Protein AF-A0AAD6Z6H9-F1 (afdb_monomer_lite)

Foldseek 3Di:
DDDDDDDDDDDPDDDDPDDPDDDDDPPPPPVPDPPPPDPPQPDDPVLQVVLLVLQQVLDDAPPDDCPDPVSDDPSPQWDWDAPDPFWIWIQGNVVRDIDIDTVVLSVDPPRRSSVVVSVVVCVVVVVPPPDDVPPCVVVPDPPPPD

Organism: NCBI:txid1033008

Sequence (146 aa):
MAVLVDGNEAEEGGGPFDNFQPVLETSVDLHNAPVYQPPNATIGDLFALNLKLALQFAQPYPGDELMSEDNVFSEERFGVCRLNNNEHIIFDHATGIDVLINSALLEGPEFCPGLWYAGKRHEEMGLWPNDVLREERYLLELGDAL

pLDDT: mean 71.91, std 21.6, range [38.12, 97.12]

Secondary structure (DSSP, 8-state):
-----------------------------GGGS-----TT--TT-HHHHHHHHHHHHTPPPTT-----TT----TTSEEEEE-SSSEEEEEETTTTEEEEEEHHHHT-TT--HHHHHHHHHHHHTT---SSGGG-GGG---TTS--

Structure (mmCIF, N/CA/C/O backbone):
data_AF-A0AAD6Z6H9-F1
#
_entry.id   AF-A0AAD6Z6H9-F1
#
loop_
_atom_site.group_PDB
_atom_site.id
_atom_site.type_symbol
_atom_site.label_atom_id
_atom_site.label_alt_id
_atom_site.label_comp_id
_atom_site.label_asym_id
_atom_site.label_entity_id
_atom_site.label_seq_id
_atom_site.pdbx_PDB_ins_code
_atom_site.Cartn_x
_atom_site.Cartn_y
_atom_site.Cartn_z
_atom_site.occupancy
_atom_site.B_iso_or_equiv
_atom_site.auth_seq_id
_atom_site.auth_comp_id
_atom_site.auth_asym_id
_atom_site.auth_atom_id
_atom_site.pdbx_PDB_model_num
ATOM 1 N N . MET A 1 1 ? 52.048 76.166 23.109 1.00 41.19 1 MET A N 1
ATOM 2 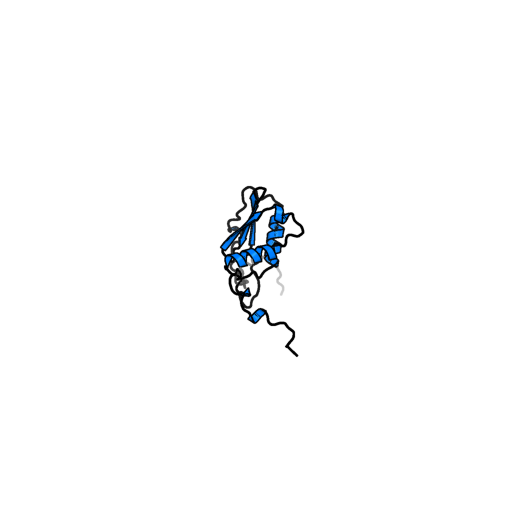C CA . MET A 1 1 ? 50.874 76.893 22.585 1.00 41.19 1 MET A CA 1
ATOM 3 C C . MET A 1 1 ? 49.706 75.927 22.669 1.00 41.19 1 MET A C 1
ATOM 5 O O . MET A 1 1 ? 49.854 74.810 22.195 1.00 41.19 1 MET A O 1
ATOM 9 N N . ALA A 1 2 ? 48.652 76.295 23.392 1.00 40.22 2 ALA A N 1
ATOM 10 C CA . ALA A 1 2 ? 47.481 75.468 23.669 1.00 40.22 2 ALA A CA 1
ATOM 11 C C . ALA A 1 2 ? 46.297 75.914 22.797 1.00 40.22 2 ALA A C 1
ATOM 13 O O . ALA A 1 2 ? 46.088 77.118 22.693 1.00 40.22 2 ALA A O 1
ATOM 14 N N . VAL A 1 3 ? 45.555 74.950 22.239 1.00 41.22 3 VAL A N 1
ATOM 15 C CA . VAL A 1 3 ? 44.154 74.986 21.748 1.00 41.22 3 VAL A CA 1
ATOM 16 C C . VAL A 1 3 ? 43.743 73.493 21.742 1.00 41.22 3 VAL A C 1
ATOM 18 O O . VAL A 1 3 ? 44.431 72.726 21.079 1.00 41.22 3 VAL A O 1
ATOM 21 N N . LEU A 1 4 ? 42.934 72.893 22.627 1.00 40.41 4 LEU A N 1
ATOM 22 C CA . LEU A 1 4 ? 41.554 73.076 23.115 1.00 40.41 4 LEU A CA 1
ATOM 23 C C . LEU A 1 4 ? 40.425 72.855 22.082 1.00 40.41 4 LEU A C 1
ATOM 25 O O . LEU A 1 4 ? 40.324 73.590 21.109 1.00 40.41 4 LEU A O 1
ATOM 29 N N . VAL A 1 5 ? 39.521 71.944 22.482 1.00 46.09 5 VAL A N 1
ATOM 30 C CA . VAL A 1 5 ? 38.100 71.724 22.111 1.00 46.09 5 VAL A CA 1
ATOM 31 C C . VAL A 1 5 ? 37.857 70.838 20.874 1.00 46.09 5 VAL A C 1
ATOM 33 O O . VAL A 1 5 ? 38.278 71.188 19.780 1.00 46.09 5 VAL A O 1
ATOM 36 N N . ASP A 1 6 ? 37.424 69.578 21.022 1.00 44.22 6 ASP A N 1
ATOM 37 C CA . ASP A 1 6 ? 36.087 69.016 21.369 1.00 44.22 6 ASP A CA 1
ATOM 38 C C . ASP A 1 6 ? 35.001 69.223 20.300 1.00 44.22 6 ASP A C 1
ATOM 40 O O . ASP A 1 6 ? 34.788 70.338 19.831 1.00 44.22 6 ASP A O 1
ATOM 44 N N . GLY A 1 7 ? 34.251 68.152 20.008 1.00 38.19 7 GLY A N 1
ATOM 45 C CA . GLY A 1 7 ? 32.908 68.259 19.428 1.00 38.19 7 GLY A CA 1
ATOM 46 C C . GLY A 1 7 ? 32.600 67.374 18.219 1.00 38.19 7 GLY A C 1
ATOM 47 O O . GLY A 1 7 ? 32.840 67.778 17.092 1.00 38.19 7 GLY A O 1
ATOM 48 N N . ASN A 1 8 ? 31.983 66.223 18.511 1.00 40.09 8 ASN A N 1
ATOM 49 C CA . ASN A 1 8 ? 30.696 65.771 17.961 1.00 40.09 8 ASN A CA 1
ATOM 50 C C . ASN A 1 8 ? 30.520 65.603 16.432 1.00 40.09 8 ASN A C 1
ATOM 52 O O . ASN A 1 8 ? 30.542 66.571 15.687 1.00 40.09 8 ASN A O 1
ATOM 56 N N . GLU A 1 9 ? 30.200 64.374 16.009 1.00 44.88 9 GLU A N 1
ATOM 57 C CA . GLU A 1 9 ? 28.919 63.974 15.378 1.00 44.88 9 GLU A CA 1
ATOM 58 C C . GLU A 1 9 ? 29.075 62.788 14.420 1.00 44.88 9 GLU A C 1
ATOM 60 O O . GLU A 1 9 ? 29.968 62.717 13.580 1.00 44.88 9 GLU A O 1
ATOM 65 N N . ALA A 1 10 ? 28.196 61.812 14.635 1.00 51.12 10 ALA A N 1
ATOM 66 C CA . ALA A 1 10 ? 28.070 60.576 13.892 1.00 51.12 10 ALA A CA 1
ATOM 67 C C . ALA A 1 10 ? 27.432 60.823 12.525 1.00 51.12 10 ALA A C 1
ATOM 69 O O . ALA A 1 10 ? 26.399 61.474 12.496 1.00 51.12 10 ALA A O 1
ATOM 70 N N . GLU A 1 11 ? 27.970 60.208 11.466 1.00 46.06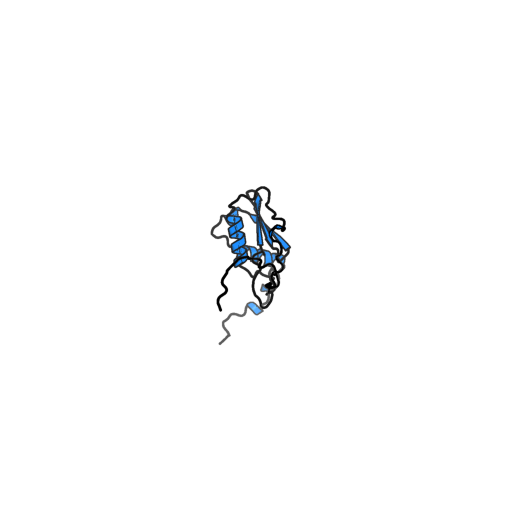 11 GLU A N 1
ATOM 71 C CA . GLU A 1 11 ? 27.223 59.675 10.313 1.00 46.06 11 GLU A CA 1
ATOM 72 C C . GLU A 1 11 ? 28.081 58.600 9.611 1.00 46.06 11 GLU A C 1
ATOM 74 O O . GLU A 1 11 ? 28.833 58.886 8.682 1.00 46.06 11 GLU A O 1
ATOM 79 N N . GLU A 1 12 ? 27.992 57.338 10.052 1.00 48.62 12 GLU A N 1
ATOM 80 C CA . GLU A 1 12 ? 28.409 56.194 9.224 1.00 48.62 12 GLU A CA 1
ATOM 81 C C . GLU A 1 12 ? 27.230 55.788 8.333 1.00 48.62 12 GLU A C 1
ATOM 83 O O . GLU A 1 12 ? 26.392 54.956 8.681 1.00 48.62 12 GLU A O 1
ATOM 88 N N . GLY A 1 13 ? 27.143 56.434 7.173 1.00 41.56 13 GLY A N 1
ATOM 89 C CA . GLY A 1 13 ? 26.308 56.005 6.060 1.00 41.56 13 GLY A CA 1
ATOM 90 C C . GLY A 1 13 ? 27.177 55.380 4.974 1.00 41.56 13 GLY A C 1
ATOM 91 O O . GLY A 1 13 ? 28.021 56.068 4.405 1.00 41.56 13 GLY A O 1
ATOM 92 N N . GLY A 1 14 ? 26.963 54.098 4.649 1.00 38.12 14 GLY A N 1
ATOM 93 C CA . GLY A 1 14 ? 27.591 53.534 3.449 1.00 38.12 14 GLY A CA 1
ATOM 94 C C . GLY A 1 14 ? 27.657 52.018 3.251 1.00 38.12 14 GLY A C 1
ATOM 95 O O . GLY A 1 14 ? 28.659 51.582 2.716 1.00 38.12 14 GLY A O 1
ATOM 96 N N . GLY A 1 15 ? 26.616 51.259 3.621 1.00 45.91 15 GLY A N 1
ATOM 97 C CA . GLY A 1 15 ? 26.081 50.083 2.892 1.00 45.91 15 GLY A CA 1
ATOM 98 C C . GLY A 1 15 ? 26.945 48.828 2.594 1.00 45.91 15 GLY A C 1
ATOM 99 O O . GLY A 1 15 ? 28.160 48.895 2.466 1.00 45.91 15 GLY A O 1
ATOM 100 N N . PRO A 1 16 ? 26.316 47.642 2.448 1.00 42.56 16 PRO A N 1
ATOM 101 C CA . PRO A 1 16 ? 26.955 46.356 2.721 1.00 42.56 16 PRO A CA 1
ATOM 102 C C . PRO A 1 16 ? 27.369 45.595 1.449 1.00 42.56 16 PRO A C 1
ATOM 104 O O . PRO A 1 16 ? 26.572 45.434 0.527 1.00 42.56 16 PRO A O 1
ATOM 107 N N . PHE A 1 17 ? 28.582 45.040 1.435 1.00 42.38 17 PHE A N 1
ATOM 108 C CA . PHE A 1 17 ? 28.978 43.953 0.529 1.00 42.38 17 PHE A CA 1
ATOM 109 C C . PHE A 1 17 ? 29.505 42.770 1.345 1.00 42.38 17 PHE A C 1
ATOM 111 O O . PHE A 1 17 ? 30.658 42.376 1.231 1.00 42.38 17 PHE A O 1
ATOM 118 N N . ASP A 1 18 ? 28.624 42.202 2.160 1.00 51.75 18 ASP A N 1
ATOM 119 C CA . ASP A 1 18 ? 28.704 40.799 2.548 1.00 51.75 18 ASP A CA 1
ATOM 120 C C . ASP A 1 18 ? 27.500 40.115 1.918 1.00 51.75 18 ASP A C 1
ATOM 122 O O . ASP A 1 18 ? 26.374 40.534 2.171 1.00 51.75 18 ASP A O 1
ATOM 126 N N . ASN A 1 19 ? 27.739 39.120 1.059 1.00 39.94 19 ASN A N 1
ATOM 127 C CA . ASN A 1 19 ? 26.824 38.002 0.820 1.00 39.94 19 ASN A CA 1
ATOM 128 C C . ASN A 1 19 ? 27.460 36.999 -0.155 1.00 39.94 19 ASN A C 1
ATOM 130 O O . ASN A 1 19 ? 27.170 36.975 -1.351 1.00 39.94 19 ASN A O 1
ATOM 134 N N . PHE A 1 20 ? 28.292 36.109 0.386 1.00 46.66 20 PHE A N 1
ATOM 135 C CA . PHE A 1 20 ? 28.317 34.738 -0.113 1.00 46.66 20 PHE A CA 1
ATOM 136 C C . PHE A 1 20 ? 26.961 34.117 0.237 1.00 46.66 20 PHE A C 1
ATOM 138 O O . PHE A 1 20 ? 26.739 33.735 1.383 1.00 46.66 20 PHE A O 1
ATOM 145 N N . GLN A 1 21 ? 26.036 34.064 -0.722 1.00 43.03 21 GLN A N 1
ATOM 146 C CA . GLN A 1 21 ? 24.827 33.259 -0.567 1.00 43.03 21 GLN A CA 1
ATOM 147 C C . GLN A 1 21 ? 25.068 31.859 -1.147 1.00 43.03 21 GLN A C 1
ATOM 149 O O . GLN A 1 21 ? 25.583 31.749 -2.264 1.00 43.03 21 GLN A O 1
ATOM 154 N N . PRO A 1 22 ? 24.728 30.792 -0.402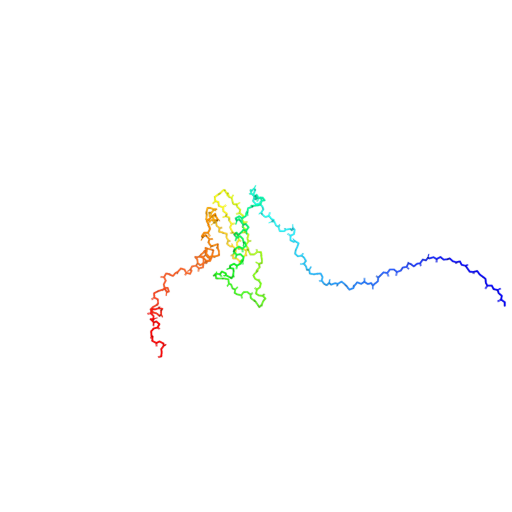 1.00 40.50 22 PRO A N 1
ATOM 155 C CA . PRO A 1 22 ? 24.745 29.434 -0.922 1.00 40.50 22 PRO A CA 1
ATOM 156 C C . PRO A 1 22 ? 23.754 29.338 -2.083 1.00 40.50 22 PRO A C 1
ATOM 158 O O . PRO A 1 22 ? 22.691 29.958 -2.056 1.00 40.50 22 PRO A O 1
ATOM 161 N N . VAL A 1 23 ? 24.126 28.581 -3.116 1.00 43.69 23 VAL A N 1
ATOM 162 C CA . VAL A 1 23 ? 23.241 28.260 -4.237 1.00 43.69 23 VAL A CA 1
ATOM 163 C C . VAL A 1 23 ? 21.994 27.608 -3.650 1.00 43.69 23 VAL A C 1
ATOM 165 O O . VAL A 1 23 ? 22.065 26.516 -3.096 1.00 43.69 23 VAL A O 1
ATOM 168 N N . LEU A 1 24 ? 20.888 28.347 -3.708 1.00 39.97 24 LEU A N 1
ATOM 169 C CA . LEU A 1 24 ? 19.584 27.961 -3.202 1.00 39.97 24 LEU A CA 1
ATOM 170 C C . LEU A 1 24 ? 19.157 26.686 -3.935 1.00 39.97 24 LEU A C 1
ATOM 172 O O . LEU A 1 24 ? 18.841 26.719 -5.128 1.00 39.97 24 LEU A O 1
ATOM 176 N N . GLU A 1 25 ? 19.197 25.569 -3.212 1.00 43.38 25 GLU A N 1
ATOM 177 C CA . GLU A 1 25 ? 18.481 24.351 -3.558 1.00 43.38 25 GLU A CA 1
ATOM 178 C C . GLU A 1 25 ? 17.068 24.755 -3.956 1.00 43.38 25 GLU A C 1
ATOM 180 O O . GLU A 1 25 ? 16.387 25.503 -3.251 1.00 43.38 25 GLU A O 1
ATOM 185 N N . THR A 1 26 ? 16.668 24.342 -5.152 1.00 44.06 26 THR A N 1
ATOM 186 C CA . THR A 1 26 ? 15.354 24.641 -5.695 1.00 44.06 26 THR A CA 1
ATOM 187 C C . THR A 1 26 ? 14.353 23.913 -4.812 1.00 44.06 26 THR A C 1
ATOM 189 O O . THR A 1 26 ? 14.114 22.722 -4.984 1.00 44.06 26 THR A O 1
ATOM 192 N N . SER A 1 27 ? 13.833 24.615 -3.806 1.00 46.78 27 SER A N 1
ATOM 193 C CA . SER A 1 27 ? 12.775 24.133 -2.937 1.00 46.78 27 SER A CA 1
ATOM 194 C C . SER A 1 27 ? 11.589 23.822 -3.834 1.00 46.78 27 SER A C 1
ATOM 196 O O . SER A 1 27 ? 10.895 24.727 -4.303 1.00 46.78 27 SER A O 1
ATOM 198 N N . VAL A 1 28 ? 11.395 22.541 -4.134 1.00 45.38 28 VAL A N 1
ATOM 199 C CA . VAL A 1 28 ? 10.124 22.069 -4.658 1.00 45.38 28 VAL A CA 1
ATOM 200 C C . VAL A 1 28 ? 9.121 22.446 -3.582 1.00 45.38 28 VAL A C 1
ATOM 202 O O . VAL A 1 28 ? 9.234 22.009 -2.439 1.00 45.38 28 VAL A O 1
ATOM 205 N N . ASP A 1 29 ? 8.239 23.378 -3.920 1.00 45.59 29 ASP A N 1
ATOM 206 C CA . ASP A 1 29 ? 7.275 23.971 -3.009 1.00 45.59 29 ASP A CA 1
ATOM 207 C C . ASP A 1 29 ? 6.269 22.874 -2.622 1.00 45.59 29 ASP A C 1
ATOM 209 O O . ASP A 1 29 ? 5.216 22.714 -3.243 1.00 45.59 29 ASP A O 1
ATOM 213 N N . LEU A 1 30 ? 6.633 22.054 -1.625 1.00 49.84 30 LEU A N 1
ATOM 214 C CA . LEU A 1 30 ? 5.844 20.926 -1.112 1.00 49.84 30 LEU A CA 1
ATOM 215 C C . LEU A 1 30 ? 4.443 21.375 -0.660 1.00 49.84 30 LEU A C 1
ATOM 217 O O . LEU A 1 30 ? 3.539 20.558 -0.508 1.00 49.84 30 LEU A O 1
ATOM 221 N N . HIS A 1 31 ? 4.245 22.682 -0.473 1.00 50.66 31 HIS A N 1
ATOM 222 C CA . HIS A 1 31 ? 2.965 23.291 -0.142 1.00 50.66 31 HIS A CA 1
ATOM 223 C C . HIS A 1 31 ? 1.944 23.325 -1.285 1.00 50.66 31 HIS A C 1
ATOM 225 O O . HIS A 1 31 ? 0.767 23.543 -1.003 1.00 50.66 31 HIS A O 1
ATOM 231 N N . ASN A 1 32 ? 2.348 23.083 -2.536 1.00 44.25 32 ASN A N 1
ATOM 232 C CA . ASN A 1 32 ? 1.449 23.137 -3.695 1.00 44.25 32 ASN A CA 1
ATOM 233 C C . ASN A 1 32 ? 1.144 21.774 -4.332 1.00 44.25 32 ASN A C 1
ATOM 235 O O . ASN A 1 32 ? 0.426 21.721 -5.334 1.00 44.25 32 ASN A O 1
ATOM 239 N N . ALA A 1 33 ? 1.625 20.666 -3.761 1.00 46.78 33 ALA A N 1
ATOM 240 C CA . ALA A 1 33 ? 1.105 19.360 -4.145 1.00 46.78 33 ALA A CA 1
ATOM 241 C C . ALA A 1 33 ? -0.376 19.289 -3.726 1.00 46.78 33 ALA A C 1
ATOM 243 O O . ALA A 1 33 ? -0.691 19.624 -2.579 1.00 46.78 33 ALA A O 1
ATOM 244 N N . PRO A 1 34 ? -1.311 18.885 -4.608 1.00 41.16 34 PRO A N 1
ATOM 245 C CA . PRO A 1 34 ? -2.685 18.654 -4.199 1.00 41.16 34 PRO A CA 1
ATOM 246 C C . PRO A 1 34 ? -2.680 17.531 -3.163 1.00 41.16 34 PRO A C 1
ATOM 248 O O . PRO A 1 34 ? -2.595 16.351 -3.500 1.00 41.16 34 PRO A O 1
ATOM 251 N N . VAL A 1 35 ? -2.749 17.904 -1.884 1.00 55.88 35 VAL A N 1
ATOM 252 C CA . VAL A 1 35 ? -2.972 16.960 -0.796 1.00 55.88 35 VAL A CA 1
ATOM 253 C C . VAL A 1 35 ? -4.384 16.439 -1.006 1.00 55.88 35 VAL A C 1
ATOM 255 O O . VAL A 1 35 ? -5.362 17.084 -0.625 1.00 55.88 35 VAL A O 1
ATOM 258 N N . TYR A 1 36 ? -4.506 15.298 -1.681 1.00 51.16 36 TYR A N 1
ATOM 259 C CA . TYR A 1 36 ? -5.772 14.597 -1.795 1.00 51.16 36 TYR A CA 1
ATOM 260 C C . TYR A 1 36 ? -6.143 14.093 -0.399 1.00 51.16 36 TYR A C 1
ATOM 262 O O . TYR A 1 36 ? -5.768 13.001 0.022 1.00 51.16 36 TYR A O 1
ATOM 270 N N . GLN A 1 37 ? -6.839 14.937 0.358 1.00 54.19 37 GLN A N 1
ATOM 271 C CA . GLN A 1 37 ? -7.538 14.531 1.563 1.00 54.19 37 GLN A CA 1
ATOM 272 C C . GLN A 1 37 ? -8.914 14.058 1.104 1.00 54.19 37 GLN A C 1
ATOM 274 O O . GLN A 1 37 ? -9.754 14.900 0.769 1.00 54.19 37 GLN A O 1
ATOM 279 N N . PRO A 1 38 ? -9.173 12.739 1.020 1.00 51.09 38 PRO A N 1
ATOM 280 C CA . PRO A 1 38 ? -10.526 12.283 0.762 1.00 51.09 38 PRO A CA 1
ATOM 281 C C . PRO A 1 38 ? -11.454 12.876 1.832 1.00 51.09 38 PRO A C 1
ATOM 283 O O . PRO A 1 38 ? -11.021 13.088 2.968 1.00 51.09 38 PRO A O 1
ATOM 286 N N . PRO A 1 39 ? -12.733 13.120 1.510 1.00 50.94 39 PRO A N 1
ATOM 287 C CA . PRO A 1 39 ? -13.680 13.818 2.385 1.00 50.94 39 PRO A CA 1
ATOM 288 C C . PRO A 1 39 ? -13.902 13.178 3.773 1.00 50.94 39 PRO A C 1
ATOM 290 O O . PRO A 1 39 ? -14.573 13.775 4.607 1.00 50.94 39 PRO A O 1
ATOM 293 N N . ASN A 1 40 ? -13.299 12.013 4.049 1.00 54.00 40 ASN A N 1
ATOM 294 C CA . ASN A 1 40 ? -13.324 11.304 5.328 1.00 54.00 40 ASN A CA 1
ATOM 295 C C . ASN A 1 40 ? -11.921 10.978 5.878 1.00 54.00 40 ASN A C 1
ATOM 297 O O . ASN A 1 40 ? -11.783 10.032 6.653 1.00 54.00 40 ASN A O 1
ATOM 301 N N . ALA A 1 41 ? -10.874 11.708 5.476 1.00 53.69 41 ALA A N 1
ATOM 302 C CA . ALA A 1 41 ? -9.551 11.596 6.084 1.00 53.69 41 ALA A CA 1
ATOM 303 C C . ALA A 1 41 ? -9.625 12.060 7.547 1.00 53.69 41 ALA A C 1
ATOM 305 O O . ALA A 1 41 ? -9.374 13.216 7.883 1.00 53.69 41 ALA A O 1
ATOM 306 N N . THR A 1 42 ? -10.040 11.160 8.434 1.00 58.28 42 THR A N 1
ATOM 307 C CA . THR A 1 42 ? -10.036 11.399 9.868 1.00 58.28 42 THR A CA 1
ATOM 308 C C . THR A 1 42 ? -8.591 11.573 10.298 1.00 58.28 42 THR A C 1
ATOM 310 O O . THR A 1 42 ? -7.763 10.692 10.058 1.00 58.28 42 THR A O 1
ATOM 313 N N . ILE A 1 43 ? -8.284 12.692 10.952 1.00 58.62 43 ILE A N 1
ATOM 314 C CA . ILE A 1 43 ? -7.058 12.821 11.741 1.00 58.62 43 ILE A CA 1
ATOM 315 C C . ILE A 1 43 ? -6.933 11.548 12.596 1.00 58.62 43 ILE A C 1
ATOM 317 O O . ILE A 1 43 ? -7.828 11.259 13.388 1.00 58.62 43 ILE A O 1
ATOM 321 N N . GLY A 1 44 ? -5.861 10.773 12.402 1.00 64.69 44 GLY A N 1
ATOM 322 C CA . GLY A 1 44 ? -5.605 9.558 13.182 1.00 64.69 44 GLY A CA 1
ATOM 323 C C . GLY A 1 44 ? -6.022 8.221 12.557 1.00 64.69 44 GLY A C 1
ATOM 324 O O . GLY A 1 44 ? -6.225 7.272 13.311 1.00 64.69 44 GLY A O 1
ATOM 325 N N . ASP A 1 45 ? -6.117 8.089 11.227 1.00 87.31 45 ASP A N 1
ATOM 326 C CA . ASP A 1 45 ? -6.166 6.751 10.609 1.00 87.31 45 ASP A CA 1
ATOM 327 C C . ASP A 1 45 ? -4.805 6.041 10.748 1.00 87.31 45 ASP A C 1
ATOM 329 O O . ASP A 1 45 ? -3.928 6.102 9.882 1.00 87.31 45 ASP A O 1
ATOM 333 N N . LEU A 1 46 ? -4.625 5.392 11.901 1.00 90.69 46 LEU A N 1
ATOM 334 C CA . LEU A 1 46 ? -3.416 4.649 12.242 1.00 90.69 46 LEU A CA 1
ATOM 335 C C . LEU A 1 46 ? -3.193 3.454 11.315 1.00 90.69 46 LEU A C 1
ATOM 337 O O . LEU A 1 46 ? -2.042 3.097 11.083 1.00 90.69 46 LEU A O 1
ATOM 341 N N . PHE A 1 47 ? -4.254 2.861 10.760 1.00 93.00 47 PHE A N 1
ATOM 342 C CA . PHE A 1 47 ? -4.113 1.758 9.815 1.00 93.00 47 PHE A CA 1
ATOM 343 C C . PHE A 1 47 ? -3.521 2.247 8.501 1.00 93.00 47 PHE A C 1
ATOM 345 O O . PHE A 1 47 ? -2.557 1.654 8.028 1.00 93.00 47 PHE A O 1
ATOM 352 N N . ALA A 1 48 ? -4.023 3.357 7.954 1.00 93.44 48 ALA A N 1
ATOM 353 C CA . ALA A 1 48 ? -3.465 3.957 6.745 1.00 93.44 48 ALA A CA 1
ATOM 354 C C . ALA A 1 48 ? -1.998 4.376 6.940 1.00 93.44 48 ALA A C 1
ATOM 356 O O . ALA A 1 48 ? -1.153 4.097 6.087 1.00 93.44 48 ALA A O 1
ATOM 357 N N . LEU A 1 49 ? -1.678 4.993 8.084 1.00 92.06 49 LEU A N 1
ATOM 358 C CA . LEU A 1 49 ? -0.311 5.402 8.412 1.00 92.06 49 LEU A CA 1
ATOM 359 C C . LEU A 1 49 ? 0.628 4.199 8.570 1.00 92.06 49 LEU A C 1
ATOM 361 O O . LEU A 1 49 ? 1.703 4.179 7.972 1.00 92.06 49 LEU A O 1
ATOM 365 N N . ASN A 1 50 ? 0.227 3.194 9.352 1.00 93.75 50 ASN A N 1
ATOM 366 C CA . ASN A 1 50 ? 1.029 1.992 9.569 1.00 93.75 50 ASN A CA 1
ATOM 367 C C . ASN A 1 50 ? 1.219 1.211 8.267 1.00 93.75 50 ASN A C 1
ATOM 369 O O . ASN A 1 50 ? 2.322 0.759 7.983 1.00 93.75 50 ASN A O 1
ATOM 373 N N . LEU A 1 51 ? 0.170 1.107 7.448 1.00 95.88 51 LEU A N 1
ATOM 374 C CA . LEU A 1 51 ? 0.236 0.497 6.126 1.00 95.88 51 LEU A CA 1
ATOM 375 C C . LEU A 1 51 ? 1.255 1.223 5.244 1.00 95.88 51 LEU A C 1
ATOM 377 O O . LEU A 1 51 ? 2.156 0.577 4.720 1.00 95.88 51 LEU A O 1
ATOM 381 N N . LYS A 1 52 ? 1.181 2.557 5.143 1.00 95.00 52 LYS A N 1
ATOM 382 C CA . LYS A 1 52 ? 2.156 3.356 4.386 1.00 95.00 52 LYS A CA 1
ATOM 383 C C . LYS A 1 52 ? 3.591 3.088 4.853 1.00 95.00 52 LYS A C 1
ATOM 385 O O . LYS A 1 52 ? 4.458 2.820 4.027 1.00 95.00 52 LYS A O 1
ATOM 390 N N . LEU A 1 53 ? 3.842 3.147 6.162 1.00 93.12 53 LEU A N 1
ATOM 391 C CA . LEU A 1 53 ? 5.179 2.936 6.727 1.00 93.12 53 LEU A CA 1
ATOM 392 C C . LEU A 1 53 ? 5.684 1.515 6.475 1.00 93.12 53 LEU A C 1
ATOM 394 O O . LEU A 1 53 ? 6.802 1.336 6.002 1.00 93.12 53 LEU A O 1
ATOM 398 N N . ALA A 1 54 ? 4.855 0.506 6.743 1.00 95.62 54 ALA A N 1
ATOM 399 C CA . ALA A 1 54 ? 5.204 -0.887 6.500 1.00 95.62 54 ALA A CA 1
ATOM 400 C C . ALA A 1 54 ? 5.549 -1.123 5.026 1.00 95.62 54 ALA A C 1
ATOM 402 O O . ALA A 1 54 ? 6.516 -1.822 4.729 1.00 95.62 54 ALA A O 1
ATOM 403 N N . LEU A 1 55 ? 4.799 -0.502 4.108 1.00 95.75 55 LEU A N 1
ATOM 404 C CA . LEU A 1 55 ? 5.088 -0.600 2.685 1.00 95.75 55 LEU A CA 1
ATOM 405 C C . LEU A 1 55 ? 6.398 0.098 2.312 1.00 95.75 55 LEU A C 1
ATOM 407 O O . LEU A 1 55 ? 7.172 -0.454 1.533 1.00 95.75 55 LEU A O 1
ATOM 411 N N . GLN A 1 56 ? 6.668 1.265 2.898 1.00 93.19 56 GLN A N 1
ATOM 412 C CA . GLN A 1 56 ? 7.905 2.009 2.678 1.00 93.19 56 GLN A CA 1
ATOM 413 C C . GLN A 1 56 ? 9.137 1.201 3.107 1.00 93.19 56 GLN A C 1
ATOM 415 O O . GLN A 1 56 ? 10.105 1.131 2.353 1.00 93.19 56 GLN A O 1
ATOM 420 N N . PHE A 1 57 ? 9.087 0.568 4.284 1.00 92.06 57 PHE A N 1
ATOM 421 C CA . PHE A 1 57 ? 10.199 -0.209 4.846 1.00 92.06 57 PHE A CA 1
ATOM 422 C C . PHE A 1 57 ? 10.403 -1.579 4.196 1.00 92.06 57 PHE A C 1
ATOM 424 O O . PHE A 1 57 ? 11.482 -2.149 4.323 1.00 92.06 57 PHE A O 1
ATOM 431 N N . ALA A 1 58 ? 9.388 -2.120 3.525 1.00 93.50 58 ALA A N 1
ATOM 432 C CA . ALA A 1 58 ? 9.470 -3.425 2.872 1.00 93.50 58 ALA A CA 1
ATOM 433 C C . ALA A 1 58 ? 9.974 -3.361 1.418 1.00 93.50 58 ALA A C 1
ATOM 435 O O . ALA A 1 58 ? 9.982 -4.381 0.733 1.00 93.50 58 ALA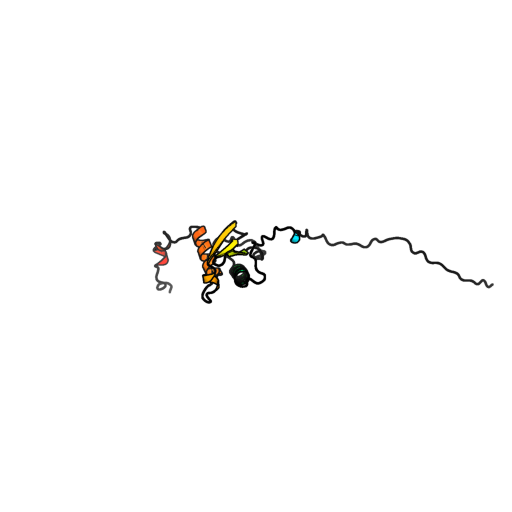 A O 1
ATOM 436 N N . GLN A 1 59 ? 10.400 -2.186 0.948 1.00 91.19 59 GLN A N 1
ATOM 437 C CA . GLN A 1 59 ? 11.074 -2.041 -0.343 1.00 91.19 59 GLN A CA 1
ATOM 438 C C . GLN A 1 59 ? 12.459 -2.723 -0.342 1.00 91.19 59 GLN A C 1
ATOM 440 O O . GLN A 1 59 ? 13.110 -2.773 0.705 1.00 91.19 59 GLN A O 1
ATOM 445 N N . PRO A 1 60 ? 12.955 -3.203 -1.497 1.00 91.56 60 PRO A N 1
ATOM 446 C CA . PRO A 1 60 ? 12.309 -3.179 -2.811 1.00 91.56 60 PRO A CA 1
ATOM 447 C C . PRO A 1 60 ? 11.206 -4.233 -2.963 1.00 91.56 60 PRO A C 1
ATOM 449 O O . PRO A 1 60 ? 11.237 -5.305 -2.361 1.00 91.56 60 PRO A O 1
ATOM 452 N N . TYR A 1 61 ? 10.264 -3.944 -3.851 1.00 92.00 61 TYR A N 1
ATOM 453 C CA . TYR A 1 61 ? 9.254 -4.871 -4.335 1.00 92.00 61 TYR A CA 1
ATOM 454 C C . TYR A 1 61 ? 9.661 -5.528 -5.656 1.00 92.00 61 TYR A C 1
ATOM 456 O O . TYR A 1 61 ? 10.502 -5.011 -6.393 1.00 92.00 61 TYR A O 1
ATOM 464 N N . PRO A 1 62 ? 9.037 -6.666 -6.007 1.00 90.62 62 PRO A N 1
ATOM 465 C CA . PRO A 1 62 ? 9.217 -7.275 -7.315 1.00 90.62 62 PRO A CA 1
ATOM 466 C C . PRO A 1 62 ? 9.006 -6.268 -8.459 1.00 90.62 62 PRO A C 1
ATOM 468 O O . PRO A 1 62 ? 7.990 -5.566 -8.517 1.00 90.62 62 PRO A O 1
ATOM 471 N N . GLY A 1 63 ? 9.966 -6.236 -9.385 1.00 87.56 63 GLY A N 1
ATOM 472 C CA . GLY A 1 63 ? 9.950 -5.337 -10.540 1.00 87.56 63 GLY A CA 1
ATOM 473 C C . GLY A 1 63 ? 10.463 -3.932 -10.269 1.00 87.56 63 GLY A C 1
ATOM 474 O O . GLY A 1 63 ? 10.507 -3.138 -11.202 1.00 87.56 63 GLY A O 1
ATOM 475 N N . ASP A 1 64 ? 10.843 -3.618 -9.032 1.00 87.38 64 ASP A N 1
ATOM 476 C CA . ASP A 1 64 ? 11.595 -2.402 -8.775 1.00 87.38 64 ASP A CA 1
ATOM 477 C C . ASP A 1 64 ? 12.976 -2.551 -9.419 1.00 87.38 64 ASP A C 1
ATOM 479 O O . ASP A 1 64 ? 13.736 -3.477 -9.117 1.00 87.38 64 ASP A O 1
ATOM 483 N N . GLU A 1 65 ? 13.303 -1.643 -10.332 1.00 79.75 65 GLU A N 1
ATOM 484 C CA . GLU A 1 65 ? 14.676 -1.490 -10.786 1.00 79.75 65 GLU A CA 1
ATOM 485 C C . GLU A 1 65 ? 15.505 -1.037 -9.578 1.00 79.75 65 GLU A C 1
ATOM 487 O O . GLU A 1 65 ? 15.094 -0.141 -8.838 1.00 79.75 65 GLU A O 1
ATOM 492 N N . LEU A 1 66 ? 16.655 -1.672 -9.336 1.00 65.00 66 LEU A N 1
ATOM 493 C CA . LEU A 1 66 ? 17.608 -1.223 -8.319 1.00 65.00 66 LEU A CA 1
ATOM 494 C C . LEU A 1 66 ? 18.154 0.140 -8.773 1.00 65.00 66 LEU A C 1
ATOM 496 O O . LEU A 1 66 ? 19.133 0.227 -9.512 1.00 65.00 66 LEU A O 1
ATOM 500 N N . MET A 1 67 ? 17.428 1.199 -8.425 1.00 54.00 67 MET A N 1
ATOM 501 C CA . MET A 1 67 ? 17.637 2.556 -8.910 1.00 54.00 67 MET A CA 1
ATOM 502 C C . MET A 1 67 ? 18.897 3.154 -8.282 1.00 54.00 67 MET A C 1
ATOM 504 O O . MET A 1 67 ? 18.844 3.725 -7.200 1.00 54.00 67 MET A O 1
ATOM 508 N N . SER A 1 68 ? 20.002 3.091 -9.032 1.00 50.56 68 SER A N 1
ATOM 509 C CA . SER A 1 68 ? 21.219 3.919 -8.927 1.00 50.56 68 SER A CA 1
ATOM 510 C C . SER A 1 68 ? 22.004 3.905 -7.600 1.00 50.56 68 SER A C 1
ATOM 512 O O . SER A 1 68 ? 21.519 3.523 -6.542 1.00 50.56 68 SER A O 1
ATOM 514 N N . GLU A 1 69 ? 23.273 4.318 -7.679 1.00 54.78 69 GLU A N 1
ATOM 515 C CA . GLU A 1 69 ? 24.291 4.227 -6.615 1.00 54.78 69 GLU A CA 1
ATOM 516 C C . GLU A 1 69 ? 23.921 4.948 -5.302 1.00 54.78 69 GLU A C 1
ATOM 518 O O . GLU A 1 69 ? 24.517 4.658 -4.264 1.00 54.78 69 GLU A O 1
ATOM 523 N N . ASP A 1 70 ? 22.893 5.801 -5.322 1.00 59.16 70 ASP A N 1
ATOM 524 C CA . ASP A 1 70 ? 22.411 6.540 -4.155 1.00 59.16 70 ASP A CA 1
ATOM 525 C C . ASP A 1 70 ? 21.421 5.746 -3.276 1.00 59.16 70 ASP A C 1
ATOM 527 O O . ASP A 1 70 ? 21.220 6.128 -2.129 1.00 59.16 70 ASP A O 1
ATOM 531 N N . ASN A 1 71 ? 20.853 4.617 -3.738 1.00 53.28 71 ASN A N 1
ATOM 532 C CA . ASN A 1 71 ? 20.086 3.622 -2.949 1.00 53.28 71 ASN A CA 1
ATOM 533 C C . ASN A 1 71 ? 18.953 4.132 -2.020 1.00 53.28 71 ASN A C 1
ATOM 535 O O . ASN A 1 71 ? 18.421 3.359 -1.217 1.00 53.28 71 ASN A O 1
ATOM 539 N N . VAL A 1 72 ? 18.540 5.398 -2.101 1.00 58.16 72 VAL A N 1
ATOM 540 C CA . VAL A 1 72 ? 17.454 5.924 -1.267 1.00 58.16 72 VAL A CA 1
ATOM 541 C C . VAL A 1 72 ? 16.125 5.685 -1.977 1.00 58.16 72 VAL A C 1
ATOM 543 O O . VAL A 1 72 ? 15.749 6.422 -2.887 1.00 58.16 72 VAL A O 1
ATOM 546 N N . PHE A 1 73 ? 15.389 4.651 -1.562 1.00 64.44 73 PHE A N 1
ATOM 547 C CA . PHE A 1 73 ? 13.980 4.522 -1.933 1.00 64.44 73 PHE A CA 1
ATOM 548 C C . PHE A 1 73 ? 13.238 5.795 -1.514 1.00 64.44 73 PHE A C 1
ATOM 550 O O . PHE A 1 73 ? 13.300 6.181 -0.346 1.00 64.44 73 PHE A O 1
ATOM 557 N N . SER A 1 74 ? 12.538 6.436 -2.456 1.00 67.94 74 SER A N 1
ATOM 558 C CA . SER A 1 74 ? 11.790 7.669 -2.186 1.00 67.94 74 SER A CA 1
ATOM 559 C C . SER A 1 74 ? 10.847 7.466 -1.001 1.00 67.94 74 SER A C 1
ATOM 561 O O . SER A 1 74 ? 9.972 6.598 -1.056 1.00 67.94 74 SER A O 1
ATOM 563 N N . GLU A 1 75 ? 11.008 8.267 0.060 1.00 70.50 75 GLU A N 1
ATOM 564 C CA . GLU A 1 75 ? 10.127 8.290 1.245 1.00 70.50 75 GLU A CA 1
ATOM 565 C C . GLU A 1 75 ? 8.661 8.609 0.892 1.00 70.50 75 GLU A C 1
ATOM 567 O O . GLU A 1 75 ? 7.746 8.418 1.698 1.00 70.50 75 GLU A O 1
ATOM 572 N N . GLU A 1 76 ? 8.428 9.054 -0.342 1.00 81.81 76 GLU A N 1
ATOM 573 C CA . GLU A 1 76 ? 7.138 9.474 -0.866 1.00 81.81 76 GLU A CA 1
ATOM 574 C C . GLU A 1 76 ? 6.513 8.464 -1.837 1.00 81.81 76 GLU A C 1
ATOM 576 O O . GLU A 1 76 ? 5.509 8.786 -2.464 1.00 81.81 76 GLU A O 1
ATOM 581 N N . ARG A 1 77 ? 7.044 7.237 -1.969 1.00 90.88 77 ARG A N 1
ATOM 582 C CA . ARG A 1 77 ? 6.496 6.250 -2.921 1.00 90.88 77 ARG A CA 1
ATOM 583 C C . ARG A 1 77 ? 5.021 5.938 -2.681 1.00 90.88 77 ARG A C 1
ATOM 585 O O . ARG A 1 77 ? 4.263 5.824 -3.641 1.00 90.88 77 ARG A O 1
ATOM 592 N N . PHE A 1 78 ? 4.628 5.756 -1.423 1.00 94.75 78 PHE A N 1
ATOM 593 C CA . PHE A 1 78 ? 3.286 5.290 -1.089 1.00 94.75 78 PHE A CA 1
ATOM 594 C C . PHE A 1 78 ? 2.396 6.404 -0.542 1.00 94.75 78 PHE A C 1
ATOM 596 O O . PHE A 1 78 ? 2.701 7.042 0.473 1.00 94.75 78 PHE A O 1
ATOM 603 N N . GLY A 1 79 ? 1.235 6.567 -1.168 1.00 93.50 79 GLY A N 1
ATOM 604 C CA . GLY A 1 79 ? 0.067 7.220 -0.590 1.00 93.50 79 GLY A CA 1
ATOM 605 C C . GLY A 1 79 ? -0.914 6.166 -0.088 1.00 93.50 79 GLY A C 1
ATOM 606 O O . GLY A 1 79 ? -1.150 5.170 -0.760 1.00 93.50 79 GLY A O 1
ATOM 607 N N . VAL A 1 80 ? -1.511 6.363 1.085 1.00 94.38 80 VAL A N 1
ATOM 608 C CA . VAL A 1 80 ? -2.578 5.481 1.577 1.00 94.38 80 VAL A CA 1
ATOM 609 C C . VAL A 1 80 ? -3.695 6.339 2.132 1.00 94.38 80 VAL A C 1
ATOM 611 O O . VAL A 1 80 ? -3.448 7.221 2.957 1.00 94.38 80 VAL A O 1
ATOM 614 N N . CYS A 1 81 ? -4.927 6.083 1.705 1.00 93.00 81 CYS A N 1
ATOM 615 C CA . CYS A 1 81 ? -6.081 6.760 2.272 1.00 93.00 81 CYS A CA 1
ATOM 616 C C . CYS A 1 81 ? -7.288 5.831 2.402 1.00 93.00 81 CYS A C 1
ATOM 618 O O . CYS A 1 81 ? -7.422 4.824 1.706 1.00 93.00 81 CYS A O 1
ATOM 620 N N . ARG A 1 82 ? -8.170 6.158 3.345 1.00 93.06 82 ARG A N 1
ATOM 621 C CA . ARG A 1 82 ? -9.421 5.433 3.545 1.00 93.06 82 ARG A CA 1
ATOM 622 C C . ARG A 1 82 ? -10.450 5.902 2.527 1.00 93.06 82 ARG A C 1
ATOM 624 O O . ARG A 1 82 ? -10.749 7.094 2.459 1.00 93.06 82 ARG A O 1
ATOM 631 N N . LEU A 1 83 ? -11.010 4.965 1.768 1.00 91.19 83 LEU A N 1
ATOM 632 C CA . LEU A 1 83 ? -12.052 5.262 0.789 1.00 91.19 83 LEU A CA 1
ATOM 633 C C . LEU A 1 83 ? -13.433 5.241 1.452 1.00 91.19 83 LEU A C 1
ATOM 635 O O . LEU A 1 83 ? -14.251 6.140 1.257 1.00 91.19 83 LEU A O 1
ATOM 639 N N . ASN A 1 84 ? -13.685 4.212 2.258 1.00 90.06 84 ASN A N 1
ATOM 640 C CA . ASN A 1 84 ? -14.931 4.018 2.988 1.00 90.06 84 ASN A CA 1
ATOM 641 C C . ASN A 1 84 ? -14.675 3.207 4.272 1.00 90.06 84 ASN A C 1
ATOM 643 O O . ASN A 1 84 ? -13.533 2.981 4.668 1.00 90.06 84 ASN A O 1
ATOM 647 N N . ASN A 1 85 ? -15.733 2.779 4.962 1.00 89.00 85 ASN A N 1
ATOM 648 C CA . ASN A 1 85 ? -15.570 2.059 6.225 1.00 89.00 85 ASN A CA 1
ATOM 649 C C . ASN A 1 85 ? -14.861 0.704 6.090 1.00 89.00 85 ASN A C 1
ATOM 651 O O . ASN A 1 85 ? -14.290 0.247 7.076 1.00 89.00 85 ASN A O 1
ATOM 655 N N . ASN A 1 86 ? -14.875 0.112 4.899 1.00 94.06 86 ASN A N 1
ATOM 656 C CA . ASN A 1 86 ? -14.432 -1.250 4.645 1.00 94.06 86 ASN A CA 1
ATOM 657 C C . ASN A 1 86 ? -13.178 -1.316 3.773 1.00 94.06 86 ASN A C 1
ATOM 659 O O . ASN A 1 86 ? -12.639 -2.406 3.600 1.00 94.06 86 ASN A O 1
ATOM 663 N N . GLU A 1 87 ? -12.750 -0.205 3.175 1.00 96.06 87 GLU A N 1
ATOM 664 C CA . GLU A 1 87 ? -11.686 -0.203 2.177 1.00 96.06 87 GLU A CA 1
ATOM 665 C C . GLU A 1 87 ? -10.745 0.990 2.323 1.00 96.06 87 GLU A C 1
ATOM 667 O O . GLU A 1 87 ? -11.156 2.144 2.510 1.00 96.06 87 GLU A O 1
ATOM 672 N N . HIS A 1 88 ? -9.467 0.687 2.128 1.00 95.62 88 HIS A N 1
ATOM 673 C CA . HIS A 1 88 ? -8.397 1.639 1.887 1.00 95.62 88 HIS A CA 1
ATOM 674 C C . HIS A 1 88 ? -7.893 1.485 0.454 1.00 95.62 88 HIS A C 1
ATOM 676 O O . HIS A 1 88 ? -8.001 0.421 -0.155 1.00 95.62 88 HIS A O 1
ATOM 682 N N . ILE A 1 89 ? -7.330 2.563 -0.074 1.00 96.56 89 ILE A N 1
ATOM 683 C CA . ILE A 1 89 ? -6.638 2.583 -1.358 1.00 96.56 89 ILE A CA 1
ATOM 684 C C . ILE A 1 89 ? -5.173 2.942 -1.126 1.00 96.56 89 ILE A C 1
ATOM 686 O O . ILE A 1 89 ? -4.853 3.814 -0.312 1.00 96.56 89 ILE A O 1
ATOM 690 N N . ILE A 1 90 ? -4.296 2.226 -1.820 1.00 96.88 90 ILE A N 1
ATOM 691 C CA . ILE A 1 90 ? -2.853 2.438 -1.849 1.00 96.88 90 ILE A CA 1
ATOM 692 C C . ILE A 1 90 ? -2.515 2.999 -3.226 1.00 96.88 90 ILE A C 1
ATOM 694 O O . ILE A 1 90 ? -2.856 2.378 -4.228 1.00 96.88 90 ILE A O 1
ATOM 698 N N . PHE A 1 91 ? -1.832 4.135 -3.252 1.00 95.56 91 PHE A N 1
ATOM 699 C CA . PHE A 1 91 ? -1.248 4.745 -4.440 1.00 95.56 91 PHE A CA 1
ATOM 700 C C . PHE A 1 91 ? 0.250 4.444 -4.434 1.00 95.56 91 PHE A C 1
ATOM 702 O O . PHE A 1 91 ? 0.944 4.827 -3.489 1.00 95.56 91 PHE A O 1
ATOM 709 N N . ASP A 1 92 ? 0.753 3.760 -5.458 1.00 94.12 92 ASP A N 1
ATOM 710 C CA . ASP A 1 92 ? 2.188 3.541 -5.653 1.00 94.12 92 ASP A CA 1
ATOM 711 C C . ASP A 1 92 ? 2.700 4.472 -6.748 1.00 94.12 92 ASP A C 1
ATOM 713 O O . ASP A 1 92 ? 2.566 4.203 -7.940 1.00 94.12 92 ASP A O 1
ATOM 717 N N . HIS A 1 93 ? 3.314 5.577 -6.337 1.00 90.69 93 HIS A N 1
ATOM 718 C CA . HIS A 1 93 ? 3.816 6.602 -7.246 1.00 90.69 93 HIS A CA 1
ATOM 719 C C . HIS A 1 93 ? 5.003 6.134 -8.094 1.00 90.69 93 HIS A C 1
ATOM 721 O O . HIS A 1 93 ? 5.261 6.729 -9.138 1.00 90.69 93 HIS A O 1
ATOM 727 N N . ALA A 1 94 ? 5.710 5.074 -7.685 1.00 89.31 94 ALA A N 1
ATOM 728 C CA . ALA A 1 94 ? 6.815 4.535 -8.474 1.00 89.31 94 ALA A CA 1
ATOM 729 C C . ALA A 1 94 ? 6.312 3.740 -9.685 1.00 89.31 94 ALA A C 1
ATOM 731 O O . ALA A 1 94 ? 6.933 3.767 -10.743 1.00 89.31 94 ALA A O 1
ATOM 732 N N . THR A 1 95 ? 5.190 3.033 -9.537 1.00 89.44 95 THR A N 1
ATOM 733 C CA . THR A 1 95 ? 4.660 2.144 -10.584 1.00 89.44 95 THR A CA 1
ATOM 734 C C . THR A 1 95 ? 3.387 2.677 -11.241 1.00 89.44 95 THR A C 1
ATOM 736 O O . THR A 1 95 ? 2.989 2.182 -12.293 1.00 89.44 95 THR A O 1
ATOM 739 N N . GLY A 1 96 ? 2.767 3.706 -10.657 1.00 89.06 96 GLY A N 1
ATOM 740 C CA . GLY A 1 96 ? 1.526 4.315 -11.128 1.00 89.06 96 GLY A CA 1
ATOM 741 C C . GLY A 1 96 ? 0.284 3.453 -10.899 1.00 89.06 96 GLY A C 1
ATOM 742 O O . GLY A 1 96 ? -0.734 3.704 -11.542 1.00 89.06 96 GLY A O 1
ATOM 743 N N . ILE A 1 97 ? 0.365 2.430 -10.039 1.00 90.69 97 ILE A N 1
ATOM 744 C CA . ILE A 1 97 ? -0.760 1.534 -9.757 1.00 90.69 97 ILE A CA 1
ATOM 745 C C . ILE A 1 97 ? -1.506 1.952 -8.494 1.00 90.69 97 ILE A C 1
ATOM 747 O O . ILE A 1 97 ? -0.904 2.344 -7.490 1.00 90.69 97 ILE A O 1
ATOM 751 N N . ASP A 1 98 ? -2.819 1.742 -8.541 1.00 94.75 98 ASP A N 1
ATOM 752 C CA . ASP A 1 98 ? -3.720 1.958 -7.420 1.00 94.75 98 ASP A CA 1
ATOM 753 C C . ASP A 1 98 ? -4.316 0.618 -6.989 1.00 94.75 98 ASP A C 1
ATOM 755 O O . ASP A 1 98 ? -4.918 -0.102 -7.791 1.00 94.75 98 ASP A O 1
ATOM 759 N N . VAL A 1 99 ? -4.162 0.269 -5.712 1.00 96.19 99 VAL A N 1
ATOM 760 C CA . VAL A 1 99 ? -4.596 -1.029 -5.178 1.00 96.19 99 VAL A CA 1
ATOM 761 C C . VAL A 1 99 ? -5.571 -0.831 -4.026 1.00 96.19 99 VAL A C 1
ATOM 763 O O . VAL A 1 99 ? -5.272 -0.150 -3.046 1.00 96.19 99 VAL A O 1
ATOM 766 N N . LEU A 1 100 ? -6.736 -1.474 -4.123 1.00 96.75 100 LEU A N 1
ATOM 767 C CA . LEU A 1 100 ? -7.712 -1.532 -3.037 1.00 96.75 100 LEU A CA 1
ATOM 768 C C . LEU A 1 100 ? -7.369 -2.650 -2.051 1.00 96.75 100 LEU A C 1
ATOM 770 O O . LEU A 1 100 ? -7.025 -3.769 -2.439 1.00 96.75 100 LEU A O 1
ATOM 774 N N . ILE A 1 101 ? -7.525 -2.353 -0.765 1.00 96.50 101 ILE A N 1
ATOM 775 C CA . ILE A 1 101 ? -7.368 -3.307 0.327 1.00 96.50 101 ILE A CA 1
ATOM 776 C C . ILE A 1 101 ? -8.535 -3.186 1.303 1.00 96.50 101 ILE A C 1
ATOM 778 O O . ILE A 1 101 ? -8.962 -2.092 1.666 1.00 96.50 101 ILE A O 1
ATOM 782 N N . ASN A 1 102 ? -9.053 -4.331 1.743 1.00 96.50 102 ASN A N 1
ATOM 783 C CA . ASN A 1 102 ? -10.113 -4.370 2.739 1.00 96.50 102 ASN A CA 1
ATOM 784 C C . ASN A 1 102 ? -9.555 -3.977 4.118 1.00 96.50 102 ASN A C 1
ATOM 786 O O . ASN A 1 102 ? -8.579 -4.573 4.577 1.00 96.50 102 ASN A O 1
ATOM 790 N N . SER A 1 103 ? -10.195 -3.025 4.798 1.00 94.94 103 SER A N 1
ATOM 791 C CA . SER A 1 103 ? -9.787 -2.545 6.122 1.00 94.94 103 SER A CA 1
ATOM 792 C C . SER A 1 103 ? -9.721 -3.662 7.166 1.00 94.94 103 SER A C 1
ATOM 794 O O . SER A 1 103 ? -8.848 -3.625 8.026 1.00 94.94 103 SER A O 1
ATOM 796 N N . ALA A 1 104 ? -10.559 -4.699 7.058 1.00 95.44 104 ALA A N 1
ATOM 797 C CA . ALA A 1 104 ? -10.547 -5.829 7.987 1.00 95.44 104 ALA A CA 1
ATOM 798 C C . ALA A 1 104 ? -9.225 -6.618 7.960 1.00 95.44 104 ALA A C 1
ATOM 800 O O . ALA A 1 104 ? -8.864 -7.238 8.956 1.00 95.44 104 ALA A O 1
ATOM 801 N N . LEU A 1 105 ? -8.480 -6.590 6.846 1.00 95.62 105 LEU A N 1
ATOM 802 C CA . LEU A 1 105 ? -7.145 -7.195 6.794 1.00 95.62 105 LEU A CA 1
ATOM 803 C C . LEU A 1 105 ? -6.142 -6.402 7.635 1.00 95.62 105 LEU A C 1
ATOM 805 O O . LEU A 1 105 ? -5.299 -7.000 8.291 1.00 95.62 105 LEU A O 1
ATOM 809 N N . LEU A 1 106 ? -6.262 -5.072 7.655 1.00 94.19 106 LEU A N 1
ATOM 810 C CA . LEU A 1 106 ? -5.358 -4.183 8.393 1.00 94.19 106 LEU A CA 1
ATOM 811 C C . LEU A 1 106 ? -5.528 -4.298 9.911 1.00 94.19 106 LEU A C 1
ATOM 813 O O . LEU A 1 106 ? -4.604 -3.987 10.658 1.00 94.19 106 LEU A O 1
ATOM 817 N N . GLU A 1 107 ? -6.696 -4.755 10.360 1.00 92.12 107 GLU A N 1
ATOM 818 C CA . GLU A 1 107 ? -6.992 -5.032 11.768 1.00 92.12 107 GLU A CA 1
ATOM 819 C C . GLU A 1 107 ? -6.359 -6.348 12.258 1.00 92.12 107 GLU A C 1
ATOM 821 O O . GLU A 1 107 ? -6.213 -6.557 13.464 1.00 92.12 107 GLU A O 1
ATOM 826 N N . GLY A 1 108 ? -5.976 -7.242 11.340 1.00 93.88 108 GLY A N 1
ATOM 827 C CA . GLY A 1 108 ? -5.395 -8.540 11.660 1.00 93.88 108 GLY A CA 1
ATOM 828 C C . GLY A 1 108 ? -3.911 -8.437 12.038 1.00 93.88 108 GLY A C 1
ATOM 829 O O . GLY A 1 108 ? -3.119 -7.979 11.220 1.00 93.88 108 GLY A O 1
ATOM 830 N N . PRO A 1 109 ? -3.478 -8.923 13.217 1.00 92.69 109 PRO A N 1
ATOM 831 C CA . PRO A 1 109 ? -2.068 -8.851 13.623 1.00 92.69 109 PRO A CA 1
ATOM 832 C C . PRO A 1 109 ? -1.140 -9.737 12.777 1.00 92.69 109 PRO A C 1
ATOM 834 O O . PRO A 1 109 ? 0.052 -9.469 12.691 1.00 92.69 109 PRO A O 1
ATOM 837 N N . GLU A 1 110 ? -1.688 -10.772 12.137 1.00 95.38 110 GLU A N 1
ATOM 838 C CA . GLU A 1 110 ? -0.958 -11.677 11.237 1.00 95.38 110 GLU A CA 1
ATOM 839 C C . GLU A 1 110 ? -0.817 -11.111 9.815 1.00 95.38 110 GLU A C 1
ATOM 841 O O . GLU A 1 110 ? -0.202 -11.729 8.944 1.00 95.38 110 GLU A O 1
ATOM 846 N N . PHE A 1 111 ? -1.435 -9.961 9.534 1.00 96.19 111 PHE A N 1
ATOM 847 C CA . PHE A 1 111 ? -1.356 -9.350 8.220 1.00 96.19 111 PHE A CA 1
ATOM 848 C C . PHE A 1 111 ? 0.009 -8.683 8.025 1.00 96.19 111 PHE A C 1
ATOM 850 O O . PHE A 1 111 ? 0.397 -7.795 8.781 1.00 96.19 111 PHE A O 1
ATOM 857 N N . CYS A 1 112 ? 0.718 -9.088 6.969 1.00 96.88 112 CYS A N 1
ATOM 858 C CA . CYS A 1 112 ? 2.025 -8.551 6.590 1.00 96.88 112 CYS A CA 1
ATOM 859 C C . CYS A 1 112 ? 1.894 -7.692 5.321 1.00 96.88 112 CYS A C 1
ATOM 861 O O . CYS A 1 112 ? 1.917 -8.252 4.218 1.00 96.88 112 CYS A O 1
ATOM 863 N N . PRO A 1 113 ? 1.803 -6.350 5.432 1.00 97.12 113 PRO A N 1
ATOM 864 C CA . PRO A 1 113 ? 1.567 -5.479 4.283 1.00 97.12 113 PRO A CA 1
ATOM 865 C C . PRO A 1 113 ? 2.578 -5.626 3.151 1.00 97.12 113 PRO A C 1
ATOM 867 O O . PRO A 1 113 ? 2.187 -5.726 1.992 1.00 97.12 113 PRO A O 1
ATOM 870 N N . GLY A 1 114 ? 3.869 -5.694 3.491 1.00 96.25 114 GLY A N 1
ATOM 871 C CA . GLY A 1 114 ? 4.938 -5.833 2.505 1.00 96.25 114 GLY A CA 1
ATOM 872 C C . GLY A 1 114 ? 4.818 -7.125 1.698 1.00 96.25 114 GLY A C 1
ATOM 873 O O . GLY A 1 114 ? 4.861 -7.098 0.473 1.00 96.25 114 GLY A O 1
ATOM 874 N N . LEU A 1 115 ? 4.578 -8.262 2.359 1.00 96.44 115 LEU A N 1
ATOM 875 C CA . LEU A 1 115 ? 4.422 -9.544 1.664 1.00 96.44 115 LEU A CA 1
ATOM 876 C C . LEU A 1 115 ? 3.171 -9.560 0.779 1.00 96.44 115 LEU A C 1
ATOM 878 O O . LEU A 1 115 ? 3.223 -10.006 -0.366 1.00 96.44 115 LEU A O 1
ATOM 882 N N . TRP A 1 116 ? 2.054 -9.052 1.299 1.00 96.75 116 TRP A N 1
ATOM 883 C CA . TRP A 1 116 ? 0.814 -8.951 0.537 1.00 96.75 116 TRP A CA 1
ATOM 884 C C . TRP A 1 116 ? 0.991 -8.079 -0.716 1.00 96.75 116 TRP A C 1
ATOM 886 O O . TRP A 1 116 ? 0.594 -8.482 -1.812 1.00 96.75 116 TRP A O 1
ATOM 896 N N . TYR A 1 117 ? 1.649 -6.924 -0.583 1.00 96.88 117 TYR A N 1
ATOM 897 C CA . TYR A 1 117 ? 1.880 -6.010 -1.699 1.00 96.88 117 TYR A CA 1
ATOM 898 C C . TYR A 1 117 ? 2.904 -6.552 -2.704 1.00 96.88 117 TYR A C 1
ATOM 900 O O . TYR A 1 117 ? 2.708 -6.431 -3.912 1.00 96.88 117 TYR A O 1
ATOM 908 N N . ALA A 1 118 ? 3.950 -7.240 -2.236 1.00 95.00 118 ALA A N 1
ATOM 909 C CA . ALA A 1 118 ? 4.873 -7.962 -3.108 1.00 95.00 118 ALA A CA 1
ATOM 910 C C . ALA A 1 118 ? 4.138 -9.005 -3.965 1.00 95.00 118 ALA A C 1
ATOM 912 O O . ALA A 1 118 ? 4.415 -9.121 -5.159 1.00 95.00 118 ALA A O 1
ATOM 913 N N . GLY A 1 119 ? 3.154 -9.701 -3.385 1.00 94.12 119 GLY A N 1
ATOM 914 C CA . GLY A 1 119 ? 2.247 -10.581 -4.121 1.00 94.12 119 GLY A CA 1
ATOM 915 C C . GLY A 1 119 ? 1.481 -9.837 -5.216 1.00 94.12 119 GLY A C 1
ATOM 916 O O . GLY A 1 119 ? 1.473 -10.279 -6.360 1.00 94.12 119 GLY A O 1
ATOM 917 N N . LYS A 1 120 ? 0.923 -8.658 -4.914 1.00 94.25 120 LYS A N 1
ATOM 918 C CA . LYS A 1 120 ? 0.235 -7.819 -5.913 1.00 94.25 120 LYS A CA 1
ATOM 919 C C . LYS A 1 120 ? 1.150 -7.386 -7.057 1.00 94.25 120 LYS A C 1
ATOM 921 O O . LYS A 1 120 ? 0.766 -7.486 -8.216 1.00 94.25 120 LYS A O 1
ATOM 926 N N . ARG A 1 121 ? 2.381 -6.977 -6.752 1.00 92.19 121 ARG A N 1
ATOM 927 C CA . ARG A 1 121 ? 3.393 -6.631 -7.765 1.00 92.19 121 ARG A CA 1
ATOM 928 C C . ARG A 1 121 ? 3.783 -7.825 -8.631 1.00 92.19 121 ARG A C 1
ATOM 930 O O . ARG A 1 121 ? 3.959 -7.686 -9.837 1.00 92.19 121 ARG A O 1
ATOM 937 N N . HIS A 1 122 ? 3.893 -9.001 -8.026 1.00 89.38 122 HIS A N 1
ATOM 938 C CA . HIS A 1 122 ? 4.169 -10.239 -8.742 1.00 89.38 122 HIS A CA 1
ATOM 939 C C . HIS A 1 122 ? 3.028 -10.624 -9.702 1.00 89.38 122 HIS A C 1
ATOM 941 O O . HIS A 1 122 ? 3.297 -11.014 -10.839 1.00 89.38 122 HIS A O 1
ATOM 947 N N . GLU A 1 123 ? 1.769 -10.470 -9.271 1.00 89.00 123 GLU A N 1
ATOM 948 C CA . GLU A 1 123 ? 0.582 -10.650 -10.119 1.00 89.00 123 GLU A CA 1
ATOM 949 C C . GLU A 1 123 ? 0.586 -9.671 -11.302 1.00 89.00 123 GLU A C 1
ATOM 951 O O . GLU A 1 123 ? 0.428 -10.099 -12.443 1.00 89.00 123 GLU A O 1
ATOM 956 N N . GLU A 1 124 ? 0.830 -8.386 -11.033 1.00 88.38 124 GLU A N 1
ATOM 957 C CA . GLU A 1 124 ? 0.826 -7.311 -12.034 1.00 88.38 124 GLU A CA 1
ATOM 958 C C . GLU A 1 124 ? 1.885 -7.510 -13.124 1.00 88.38 124 GLU A C 1
ATOM 960 O O . GLU A 1 124 ? 1.631 -7.297 -14.305 1.00 88.38 124 GLU A O 1
ATOM 965 N N . MET A 1 125 ? 3.075 -7.982 -12.753 1.00 86.69 125 MET A N 1
ATOM 966 C CA . MET A 1 125 ? 4.123 -8.294 -13.726 1.00 86.69 125 MET A CA 1
ATOM 967 C C . MET A 1 125 ? 3.864 -9.575 -14.529 1.00 86.69 125 MET A C 1
ATOM 969 O O . MET A 1 125 ? 4.680 -9.941 -15.374 1.00 86.69 125 MET A O 1
ATOM 973 N N . GLY A 1 126 ? 2.774 -10.295 -14.253 1.00 84.25 126 GLY A N 1
ATOM 974 C CA . GLY A 1 126 ? 2.475 -11.557 -14.921 1.00 84.25 126 GLY A CA 1
ATOM 975 C C . GLY A 1 126 ? 3.488 -12.661 -14.607 1.00 84.25 126 GLY A C 1
ATOM 976 O O . GLY A 1 126 ? 3.641 -13.588 -15.396 1.00 84.25 126 GLY A O 1
ATOM 977 N N . LEU A 1 127 ? 4.173 -12.589 -13.458 1.00 70.19 127 LEU A N 1
ATOM 978 C CA . LEU A 1 127 ? 5.199 -13.562 -13.060 1.00 70.19 127 LEU A CA 1
ATOM 979 C C . LEU A 1 127 ? 4.627 -14.859 -12.469 1.00 70.19 127 LEU A C 1
ATOM 981 O O . LEU A 1 127 ? 5.390 -15.666 -11.935 1.00 70.19 127 LEU A O 1
ATOM 985 N N . TRP A 1 128 ? 3.311 -15.084 -12.575 1.00 65.94 128 TRP A N 1
ATOM 986 C CA . TRP A 1 128 ? 2.689 -16.324 -12.116 1.00 65.94 128 TRP A CA 1
ATOM 987 C C . TRP A 1 128 ? 3.462 -17.530 -12.655 1.00 65.94 128 TRP A C 1
ATOM 989 O O . TRP A 1 128 ? 3.766 -17.580 -13.852 1.00 65.94 128 TRP A O 1
ATOM 999 N N . PRO A 1 129 ? 3.748 -18.532 -11.810 1.00 58.34 129 PRO A N 1
ATOM 1000 C CA . PRO A 1 129 ? 4.443 -19.732 -12.230 1.00 58.34 129 PRO A CA 1
ATOM 1001 C C . PRO A 1 129 ? 3.479 -20.612 -13.027 1.00 58.34 129 PRO A C 1
ATOM 1003 O O . PRO A 1 129 ? 3.043 -21.651 -12.547 1.00 58.34 129 PRO A O 1
ATOM 1006 N N . ASN A 1 130 ? 3.116 -20.204 -14.240 1.00 53.25 130 ASN A N 1
ATOM 1007 C CA . ASN A 1 130 ? 2.362 -21.079 -15.127 1.00 53.25 130 ASN A CA 1
ATOM 1008 C C . ASN A 1 130 ? 3.269 -22.038 -15.902 1.00 53.25 130 ASN A C 1
ATOM 1010 O O . ASN A 1 130 ? 2.776 -23.091 -16.285 1.00 53.25 130 ASN A O 1
ATOM 1014 N N . ASP A 1 131 ? 4.585 -21.789 -16.008 1.00 52.75 131 ASP A N 1
ATOM 1015 C CA . ASP A 1 131 ? 5.478 -22.711 -16.737 1.00 52.75 131 ASP A CA 1
ATOM 1016 C C . ASP A 1 131 ? 6.877 -22.961 -16.127 1.00 52.75 131 ASP A C 1
ATOM 1018 O O . ASP A 1 131 ? 7.496 -23.971 -16.452 1.00 52.75 131 ASP A O 1
ATOM 1022 N N . VAL A 1 132 ? 7.390 -22.138 -15.200 1.00 51.34 132 VAL A N 1
ATOM 1023 C CA . VAL A 1 132 ? 8.810 -22.247 -14.766 1.00 51.34 132 VAL A CA 1
ATOM 1024 C C . VAL A 1 132 ? 9.050 -23.285 -13.657 1.00 51.34 132 VAL A C 1
ATOM 1026 O O . VAL A 1 132 ? 10.120 -23.884 -13.593 1.00 51.34 132 VAL A O 1
ATOM 1029 N N . LEU A 1 133 ? 8.045 -23.611 -12.835 1.00 50.69 133 LEU A N 1
ATOM 1030 C CA . LEU A 1 133 ? 8.158 -24.713 -11.858 1.00 50.69 133 LEU A CA 1
ATOM 1031 C C . LEU A 1 133 ? 8.083 -26.110 -12.504 1.00 50.69 133 LEU A C 1
ATOM 1033 O O . LEU A 1 133 ? 8.210 -27.116 -11.810 1.00 50.69 133 LEU A O 1
ATOM 1037 N N . ARG A 1 134 ? 7.880 -26.187 -13.826 1.00 51.94 134 ARG A N 1
ATOM 1038 C CA . ARG A 1 134 ? 8.001 -27.428 -14.605 1.00 51.94 134 ARG A CA 1
ATOM 1039 C C . ARG A 1 134 ? 9.390 -27.632 -15.199 1.00 51.94 134 ARG A C 1
ATOM 1041 O O . ARG A 1 134 ? 9.596 -28.609 -15.913 1.00 51.94 134 ARG A O 1
ATOM 1048 N N . GLU A 1 135 ? 10.348 -26.751 -14.927 1.00 53.00 135 GLU A N 1
ATOM 1049 C CA . GLU A 1 135 ? 11.724 -27.042 -15.295 1.00 53.00 135 GLU A CA 1
ATOM 1050 C C . GLU A 1 135 ? 12.303 -28.082 -14.332 1.00 53.00 135 GLU A C 1
ATOM 1052 O O . GLU A 1 135 ? 12.626 -27.785 -13.182 1.00 53.00 135 GLU A O 1
ATOM 1057 N N . GLU A 1 136 ? 12.496 -29.303 -14.835 1.00 57.78 136 GLU A N 1
ATOM 1058 C CA . GLU A 1 136 ? 13.178 -30.422 -14.160 1.00 57.78 136 GLU A CA 1
ATOM 1059 C C . GLU A 1 136 ? 14.538 -30.030 -13.542 1.00 57.78 136 GLU A C 1
ATOM 1061 O O . GLU A 1 136 ? 15.040 -30.704 -12.647 1.00 57.78 136 GLU A O 1
ATOM 1066 N N . ARG A 1 137 ? 15.117 -28.898 -13.965 1.00 57.31 137 ARG A N 1
ATOM 1067 C CA . ARG A 1 137 ? 16.354 -28.311 -13.431 1.00 57.31 137 ARG A CA 1
ATOM 1068 C C . ARG A 1 137 ? 16.280 -27.937 -11.948 1.00 57.31 137 ARG A C 1
ATOM 1070 O O . ARG A 1 137 ? 17.319 -27.909 -11.298 1.00 57.31 137 ARG A O 1
ATOM 1077 N N . TYR A 1 138 ? 15.087 -27.676 -11.412 1.00 59.00 138 TYR A N 1
ATOM 1078 C CA . TYR A 1 138 ? 14.880 -27.391 -9.985 1.00 59.00 138 TYR A CA 1
ATOM 1079 C C . TYR A 1 138 ? 14.496 -28.635 -9.167 1.00 59.00 138 TYR A C 1
ATOM 1081 O O . TYR A 1 138 ? 14.301 -28.534 -7.959 1.00 59.00 138 TYR A O 1
ATOM 1089 N N . LEU A 1 139 ? 14.404 -29.807 -9.809 1.00 61.00 139 LEU A N 1
ATOM 1090 C CA . LEU A 1 139 ? 14.169 -31.103 -9.159 1.00 61.00 139 LEU A CA 1
ATOM 1091 C C . LEU A 1 139 ? 15.471 -31.858 -8.854 1.00 61.00 139 LEU A C 1
ATOM 1093 O O . LEU A 1 139 ? 15.424 -33.014 -8.439 1.00 61.00 139 LEU A O 1
ATOM 1097 N N . LEU A 1 140 ? 16.632 -31.233 -9.067 1.00 62.84 140 LEU A N 1
ATOM 1098 C CA . LEU A 1 140 ? 17.906 -31.797 -8.634 1.00 62.84 140 LEU A CA 1
ATOM 1099 C C . LEU A 1 140 ? 17.926 -31.841 -7.105 1.00 62.84 140 LEU A C 1
ATOM 1101 O O . LEU A 1 140 ? 18.012 -30.806 -6.442 1.00 62.84 140 LEU A O 1
ATOM 1105 N N . GLU A 1 141 ? 17.830 -33.049 -6.547 1.00 65.56 141 GLU A N 1
ATOM 1106 C CA . GLU A 1 141 ? 18.077 -33.258 -5.129 1.00 65.56 141 GLU A CA 1
ATOM 1107 C C . GLU A 1 141 ? 19.487 -32.757 -4.796 1.00 65.56 141 GLU A C 1
ATOM 1109 O O . GLU A 1 141 ? 20.456 -33.047 -5.498 1.00 65.56 141 GL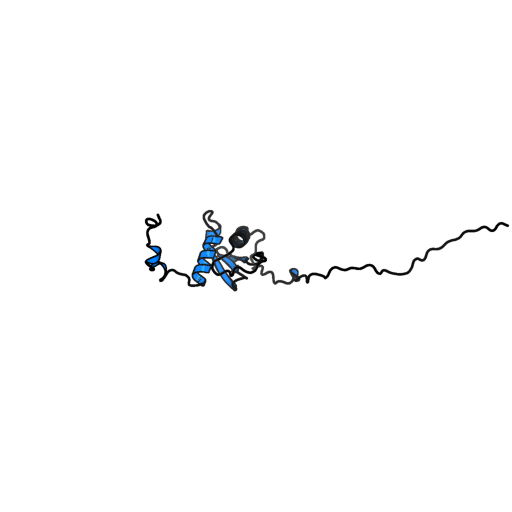U A O 1
ATOM 1114 N N . LEU A 1 142 ? 19.607 -32.011 -3.697 1.00 65.19 142 LEU A N 1
ATOM 1115 C CA . LEU A 1 142 ? 20.853 -31.424 -3.189 1.00 65.19 142 LEU A CA 1
ATOM 1116 C C . LEU A 1 142 ? 21.856 -32.491 -2.676 1.00 65.19 142 LEU A C 1
ATOM 1118 O O . LEU A 1 142 ? 22.674 -32.210 -1.807 1.00 65.19 142 LEU A O 1
ATOM 1122 N N . GLY A 1 143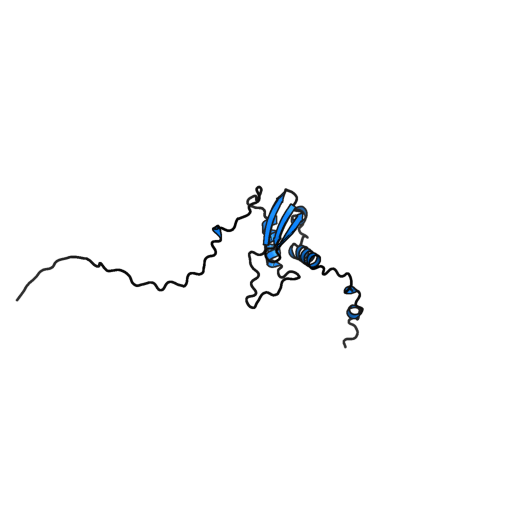 ? 21.742 -33.734 -3.149 1.00 66.50 143 GLY A N 1
ATOM 1123 C CA . GLY A 1 143 ? 22.463 -34.906 -2.659 1.00 66.50 143 GLY A CA 1
ATOM 1124 C C . GLY A 1 143 ? 23.808 -35.167 -3.334 1.00 66.50 143 GLY A C 1
ATOM 1125 O O . GLY A 1 143 ? 24.662 -35.787 -2.710 1.00 66.50 143 GLY A O 1
ATOM 1126 N N . ASP A 1 144 ? 24.034 -34.658 -4.549 1.00 58.19 144 ASP A N 1
ATOM 1127 C CA . ASP A 1 144 ? 25.211 -35.032 -5.359 1.00 58.19 144 ASP A CA 1
ATOM 1128 C C . ASP A 1 144 ? 26.298 -33.943 -5.443 1.00 58.19 144 ASP A C 1
ATOM 1130 O O . ASP A 1 144 ? 27.224 -34.030 -6.248 1.00 58.19 144 ASP A O 1
ATOM 1134 N N . ALA A 1 145 ? 26.225 -32.912 -4.598 1.00 58.56 145 ALA A N 1
ATOM 1135 C CA . ALA A 1 145 ? 27.292 -31.921 -4.459 1.00 58.56 145 ALA A CA 1
ATOM 1136 C C . ALA A 1 145 ? 28.253 -32.303 -3.315 1.00 58.56 145 ALA A C 1
ATOM 1138 O O . ALA A 1 145 ? 28.280 -31.637 -2.280 1.00 58.56 145 ALA A O 1
ATOM 1139 N N . LEU A 1 146 ? 29.026 -33.382 -3.495 1.00 53.88 146 LEU A N 1
ATOM 1140 C CA . LEU A 1 146 ? 30.175 -33.743 -2.649 1.00 53.88 146 LEU A CA 1
ATOM 1141 C C . LEU A 1 146 ? 31.387 -34.144 -3.495 1.00 53.88 146 LEU A C 1
ATOM 1143 O O . LEU A 1 146 ? 31.231 -35.005 -4.388 1.00 53.88 146 LEU A O 1
#

Radius of gyration: 30.34 Å; chains: 1; bounding box: 66×112×40 Å